Protein AF-A0A453LTA0-F1 (afdb_monomer)

Secondary structure (DSSP, 8-state):
---------------PPP-TTHHHHHHHHHHHHHHHHHHHHHHHH---EETTEEHHHHHHHHHHHHTTTTTSS--THHHHHHHHHHHHHHT--SHHHHHHHHHHHHHHHHHHHHHHHHHHHTT-----------------------------

Sequence (152 aa):
ENGHQLGEPKMEEVVVPPIKNLSKQQSLTDRQQENHDILIKSLAEDRRYDNRRPAAACIVYKSLLHWHSFEAEKTNIFDRIIHTIRSSVENAESSGELAYWLSTTSTLLYLLQNTLKASSSSTKVPNRSRTATGNLFNRMVQVSSLPDFCSA

Mean predicted aligned error: 17.11 Å

Radius of gyration: 31.25 Å; Cα contacts (8 Å, |Δi|>4): 59; chains: 1; bounding box: 56×78×96 Å

InterPro domains:
  IPR002710 Dilute domain [PS51126] (79-152)

pLDDT: mean 73.23, std 23.27, range [29.8, 97.75]

Structure (mmCIF, N/CA/C/O backbone):
data_AF-A0A453LTA0-F1
#
_entry.id   AF-A0A453LTA0-F1
#
loop_
_atom_site.group_PDB
_atom_site.id
_atom_site.type_symbol
_atom_site.label_atom_id
_atom_site.label_alt_id
_atom_site.label_comp_id
_atom_site.label_asym_id
_atom_site.label_entity_id
_atom_site.label_seq_id
_atom_site.pdbx_PDB_ins_code
_atom_site.Cartn_x
_atom_site.Cartn_y
_atom_site.Cartn_z
_atom_site.occupancy
_atom_site.B_iso_or_equiv
_atom_site.auth_seq_id
_atom_site.auth_comp_id
_atom_site.auth_asym_id
_atom_site.auth_atom_id
_atom_site.pdbx_PDB_model_num
ATOM 1 N N . GLU A 1 1 ? 11.655 -39.911 74.119 1.00 35.59 1 GLU A N 1
ATOM 2 C CA . GLU A 1 1 ? 12.519 -39.578 72.974 1.00 35.59 1 GLU A CA 1
ATOM 3 C C . GLU A 1 1 ? 11.697 -39.784 71.702 1.00 35.59 1 GLU A C 1
ATOM 5 O O . GLU A 1 1 ? 11.235 -40.894 71.504 1.00 35.59 1 GLU A O 1
ATOM 10 N N . ASN A 1 2 ? 11.384 -38.681 71.002 1.00 34.62 2 ASN A N 1
ATOM 11 C CA . ASN A 1 2 ? 11.117 -38.502 69.554 1.00 34.62 2 ASN A CA 1
ATOM 12 C C . ASN A 1 2 ? 10.313 -39.588 68.783 1.00 34.62 2 ASN A C 1
ATOM 14 O O . ASN A 1 2 ? 10.726 -40.733 68.745 1.00 34.62 2 ASN A O 1
ATOM 18 N N . GLY A 1 3 ? 9.232 -39.332 68.033 1.00 35.22 3 GLY A N 1
ATOM 19 C CA . GLY A 1 3 ? 8.541 -38.111 67.601 1.00 35.22 3 GLY A CA 1
ATOM 20 C C . GLY A 1 3 ? 7.456 -38.444 66.539 1.00 35.22 3 GLY A C 1
ATOM 21 O O . GLY A 1 3 ? 7.566 -39.462 65.868 1.00 35.22 3 GLY A O 1
ATOM 22 N N . HIS A 1 4 ? 6.405 -37.603 66.483 1.00 37.12 4 HIS A N 1
ATOM 23 C CA . HIS A 1 4 ? 5.513 -37.166 65.371 1.00 37.12 4 HIS A CA 1
ATOM 24 C C . HIS A 1 4 ? 5.489 -37.935 64.010 1.00 37.12 4 HIS A C 1
ATOM 26 O O . HIS A 1 4 ? 6.530 -38.336 63.520 1.00 37.12 4 HIS A O 1
ATOM 32 N N . GLN A 1 5 ? 4.390 -38.073 63.243 1.00 37.56 5 GLN A N 1
ATOM 33 C CA . GLN A 1 5 ? 3.143 -37.296 63.158 1.00 37.56 5 GLN A CA 1
ATOM 34 C C . GLN A 1 5 ? 2.025 -38.023 62.366 1.00 37.56 5 GLN A C 1
ATOM 36 O O . GLN A 1 5 ? 2.285 -38.829 61.479 1.00 37.56 5 GLN A O 1
ATOM 41 N N . LEU A 1 6 ? 0.797 -37.619 62.706 1.00 35.56 6 LEU A N 1
ATOM 42 C CA . LEU A 1 6 ? -0.524 -37.703 62.061 1.00 35.56 6 LEU A CA 1
ATOM 43 C C . LEU A 1 6 ? -0.597 -37.604 60.517 1.00 35.56 6 LEU A C 1
ATOM 45 O O . LEU A 1 6 ? 0.134 -36.820 59.915 1.00 35.56 6 LEU A O 1
ATOM 49 N N . GLY A 1 7 ? -1.629 -38.238 59.931 1.00 30.94 7 GLY A N 1
ATOM 50 C CA . GLY A 1 7 ? -2.181 -37.858 58.620 1.00 30.94 7 GLY A CA 1
ATOM 51 C C . GLY A 1 7 ? -3.261 -38.788 58.031 1.00 30.94 7 GLY A C 1
ATOM 52 O O . GLY A 1 7 ? -2.978 -39.520 57.089 1.00 30.94 7 GLY A O 1
ATOM 53 N N . GLU A 1 8 ? -4.497 -38.736 58.543 1.00 29.80 8 GLU A N 1
ATOM 54 C CA . GLU A 1 8 ? -5.729 -38.983 57.752 1.00 29.80 8 GLU A CA 1
ATOM 55 C C . GLU A 1 8 ? -6.129 -37.672 57.012 1.00 29.80 8 GLU A C 1
ATOM 57 O O . GLU A 1 8 ? -5.500 -36.643 57.263 1.00 29.80 8 GLU A O 1
ATOM 62 N N . PRO A 1 9 ? -7.263 -37.570 56.286 1.00 43.22 9 PRO A N 1
ATOM 63 C CA . PRO A 1 9 ? -7.758 -38.278 55.102 1.00 43.22 9 PRO A CA 1
ATOM 64 C C . PRO A 1 9 ? -7.909 -37.321 53.881 1.00 43.22 9 PRO A C 1
ATOM 66 O O . PRO A 1 9 ? -7.764 -36.105 53.976 1.00 43.22 9 PRO A O 1
ATOM 69 N N . LYS A 1 10 ? -8.222 -37.865 52.698 1.00 35.34 10 LYS A N 1
ATOM 70 C CA . LYS A 1 10 ? -8.352 -37.131 51.422 1.00 35.34 10 LYS A CA 1
ATOM 71 C C . LYS A 1 10 ? -9.773 -36.554 51.240 1.00 35.34 10 LYS A C 1
ATOM 73 O O . LYS A 1 10 ? -10.655 -37.241 50.737 1.00 35.34 10 LYS A O 1
ATOM 78 N N . MET A 1 11 ? -9.959 -35.300 51.646 1.00 35.34 11 MET A N 1
ATOM 79 C CA . MET A 1 11 ? -10.999 -34.339 51.218 1.00 35.34 11 MET A CA 1
ATOM 80 C C . MET A 1 11 ? -10.318 -33.388 50.20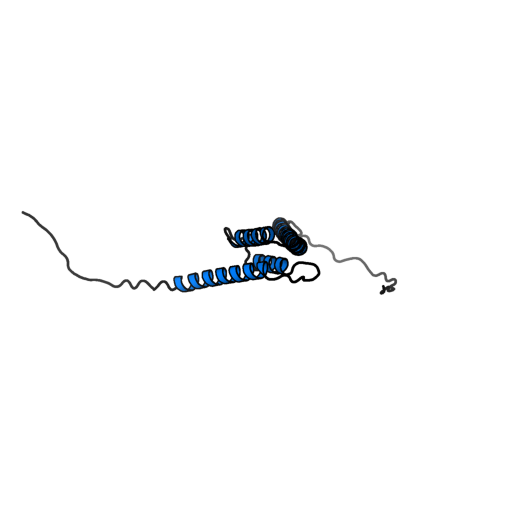2 1.00 35.34 11 MET A C 1
ATOM 82 O O . MET A 1 11 ? -9.112 -33.194 50.297 1.00 35.34 11 MET A O 1
ATOM 86 N N . GLU A 1 12 ? -10.893 -32.737 49.199 1.00 38.66 12 GLU A N 1
ATOM 87 C CA . GLU A 1 12 ? -12.239 -32.563 48.674 1.00 38.66 12 GLU A CA 1
ATOM 88 C C . GLU A 1 12 ? -12.082 -31.789 47.344 1.00 38.66 12 GLU A C 1
ATOM 90 O O . GLU A 1 12 ? -11.014 -31.273 47.005 1.00 38.66 12 GLU A O 1
ATOM 95 N N . GLU A 1 13 ? -13.149 -31.798 46.566 1.00 45.38 13 GLU A N 1
ATOM 96 C CA . GLU A 1 13 ? -13.389 -31.140 45.290 1.00 45.38 13 GLU A CA 1
ATOM 97 C C . GLU A 1 13 ? -12.947 -29.662 45.208 1.00 45.38 13 GLU A C 1
ATOM 99 O O . GLU A 1 13 ? -13.407 -28.814 45.963 1.00 45.38 13 GLU A O 1
ATOM 104 N N . VAL A 1 14 ? -12.144 -29.324 44.190 1.00 41.28 14 VAL A N 1
ATOM 105 C CA . VAL A 1 14 ? -12.189 -27.998 43.548 1.00 41.28 14 VAL A CA 1
ATOM 106 C C . VAL A 1 14 ? -12.180 -28.212 42.037 1.00 41.28 14 VAL A C 1
ATOM 108 O O . VAL A 1 14 ? -11.132 -28.315 41.396 1.00 41.28 14 VAL A O 1
ATOM 111 N N . VAL A 1 15 ? -13.374 -28.304 4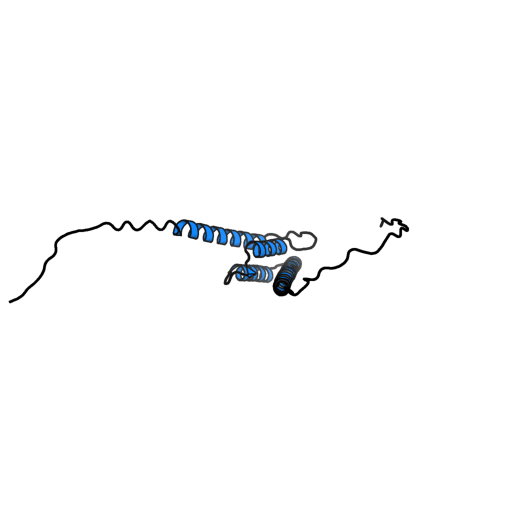1.452 1.00 47.12 15 VAL A N 1
ATOM 112 C CA . VAL A 1 15 ? -13.575 -28.198 40.003 1.00 47.12 15 VAL A CA 1
ATOM 113 C C . VAL A 1 15 ? -13.286 -26.751 39.599 1.00 47.12 15 VAL A C 1
ATOM 115 O O . VAL A 1 15 ? -14.144 -25.875 39.688 1.00 47.12 15 VAL A O 1
ATOM 118 N N . VAL A 1 16 ? -12.058 -26.476 39.159 1.00 56.94 16 VAL A N 1
ATOM 119 C CA . VAL A 1 16 ? -11.734 -25.216 38.477 1.00 56.94 16 VAL A CA 1
ATOM 120 C C . VAL A 1 16 ? -12.286 -25.300 37.042 1.00 56.94 16 VAL A C 1
ATOM 122 O O . VAL A 1 16 ? -11.978 -26.270 36.343 1.00 56.94 16 VAL A O 1
ATOM 125 N N . PRO A 1 17 ? -13.099 -24.339 36.557 1.00 52.12 17 PRO A N 1
ATOM 126 C CA . PRO A 1 17 ? -13.662 -24.407 35.210 1.00 52.12 17 PRO A CA 1
ATOM 127 C C . PRO A 1 17 ? -12.568 -24.339 34.127 1.00 52.12 17 PRO A C 1
ATOM 129 O O . PRO A 1 17 ? -11.600 -23.593 34.291 1.00 52.12 17 PRO A O 1
ATOM 132 N N . PRO A 1 18 ? -12.720 -25.029 32.977 1.00 50.56 18 PRO A N 1
ATOM 133 C CA . PRO A 1 18 ? -11.728 -24.987 31.909 1.00 50.56 18 PRO A CA 1
ATOM 134 C C . PRO A 1 18 ? -11.669 -23.598 31.266 1.00 50.56 18 PRO A C 1
ATOM 136 O O . PRO A 1 18 ? -12.691 -23.041 30.855 1.00 50.56 18 PRO A O 1
ATOM 139 N N . ILE A 1 19 ? -10.457 -23.069 31.113 1.00 53.25 19 ILE A N 1
ATOM 140 C CA . ILE A 1 19 ? -10.151 -21.846 30.368 1.00 53.25 19 ILE A CA 1
ATOM 141 C C . ILE A 1 19 ? -10.503 -22.069 28.885 1.00 53.25 19 ILE A C 1
ATOM 143 O O . ILE A 1 19 ? -9.699 -22.561 28.101 1.00 53.25 19 ILE A O 1
ATOM 147 N N . LYS A 1 20 ? -11.721 -21.698 28.474 1.00 51.59 20 LYS A N 1
ATOM 148 C CA . LYS A 1 20 ? -12.208 -21.788 27.078 1.00 51.59 20 LYS A CA 1
ATOM 149 C C . LYS A 1 20 ? -11.772 -20.606 26.188 1.00 51.59 20 LYS A C 1
ATOM 151 O O . LYS A 1 20 ? -12.305 -20.441 25.094 1.00 51.59 20 LYS A O 1
ATOM 156 N N . ASN A 1 21 ? -10.829 -19.775 26.644 1.00 51.72 21 ASN A N 1
ATOM 157 C CA . ASN A 1 21 ? -10.476 -18.510 25.984 1.00 51.72 21 ASN A CA 1
ATOM 158 C C . ASN A 1 21 ? -9.173 -18.533 25.163 1.00 51.72 21 ASN A C 1
ATOM 160 O O . ASN A 1 21 ? -9.009 -17.662 24.314 1.00 51.72 21 ASN A O 1
ATOM 164 N N . LEU A 1 22 ? -8.280 -19.522 25.326 1.00 53.31 22 LEU A N 1
ATOM 165 C CA . LEU A 1 22 ? -7.010 -19.540 24.575 1.00 53.31 22 LEU A CA 1
ATOM 166 C C . LEU A 1 22 ? -7.189 -19.879 23.085 1.00 53.31 22 LEU A C 1
ATOM 168 O O . LEU A 1 22 ? -6.587 -19.227 22.236 1.00 53.31 22 LEU A O 1
ATOM 172 N N . SER A 1 23 ? -8.057 -20.840 22.748 1.00 53.66 23 SER A N 1
ATOM 173 C CA . SER A 1 23 ? -8.235 -21.278 21.352 1.00 53.66 23 SER A CA 1
ATOM 174 C C . SER A 1 23 ? -8.886 -20.211 20.468 1.00 53.66 23 SER A C 1
ATOM 176 O O . SER A 1 23 ? -8.523 -20.056 19.304 1.00 53.66 23 SER A O 1
ATOM 178 N N . LYS A 1 24 ? -9.817 -19.423 21.024 1.00 51.72 24 LYS A N 1
ATOM 179 C CA . LYS A 1 24 ? -10.435 -18.297 20.311 1.00 51.72 24 LYS A CA 1
ATOM 180 C C . LYS A 1 24 ? -9.447 -17.153 20.103 1.00 51.72 24 LYS A C 1
ATOM 182 O O . LYS A 1 24 ? -9.421 -16.596 19.011 1.00 51.72 24 LYS A O 1
ATOM 187 N N . GLN A 1 25 ? -8.616 -16.826 21.096 1.00 56.38 25 GLN A N 1
ATOM 188 C CA . GLN A 1 25 ? -7.635 -15.747 20.948 1.00 56.38 25 GLN A CA 1
ATOM 189 C C . GLN A 1 25 ? -6.524 -16.081 19.946 1.00 56.38 25 GLN A C 1
ATOM 191 O O . GLN A 1 25 ? -6.203 -15.215 19.139 1.00 56.38 25 GLN A O 1
ATOM 196 N N . GLN A 1 26 ? -6.020 -17.322 19.908 1.00 54.00 26 GLN A N 1
ATOM 197 C CA . GLN A 1 26 ? -5.059 -17.743 18.874 1.00 54.00 26 GLN A CA 1
ATOM 198 C C . GLN A 1 26 ? -5.639 -17.595 17.459 1.00 54.00 26 GLN A C 1
ATOM 200 O O . GLN A 1 26 ? -5.028 -16.948 16.615 1.00 54.00 26 GLN A O 1
ATOM 205 N N . SER A 1 27 ? -6.877 -18.056 17.236 1.00 62.38 27 SER A N 1
ATOM 206 C CA . SER A 1 27 ? -7.520 -17.953 15.916 1.00 62.38 27 SER A CA 1
ATOM 207 C C . SER A 1 27 ? -7.727 -16.511 15.428 1.00 62.38 27 SER A C 1
ATOM 209 O O . SER A 1 27 ? -7.710 -16.254 14.225 1.00 62.38 27 SER A O 1
ATOM 211 N N . LEU A 1 28 ? -7.923 -15.558 16.349 1.00 61.78 28 LEU A N 1
ATOM 212 C CA . LEU A 1 28 ? -8.092 -14.143 16.011 1.00 61.78 28 LEU A CA 1
ATOM 213 C C . LEU A 1 28 ? -6.763 -13.513 15.586 1.00 61.78 28 LEU A C 1
ATOM 215 O O . LEU A 1 28 ? -6.737 -12.759 14.614 1.00 61.78 28 LEU A O 1
ATOM 219 N N . THR A 1 29 ? -5.672 -13.845 16.279 1.00 67.56 29 THR A N 1
ATOM 220 C CA . THR A 1 29 ? -4.326 -13.374 15.930 1.00 67.56 29 THR A CA 1
ATOM 221 C C . THR A 1 29 ? -3.861 -13.949 14.591 1.00 67.56 29 THR A C 1
ATOM 223 O O . THR A 1 29 ? -3.331 -13.199 13.772 1.00 67.56 29 THR A O 1
ATOM 226 N N . ASP A 1 30 ? -4.148 -15.225 14.315 1.00 73.62 30 ASP A N 1
ATOM 227 C CA . ASP A 1 30 ? -3.799 -15.879 13.046 1.00 73.62 30 ASP A CA 1
ATOM 228 C C . ASP A 1 30 ? -4.534 -15.249 11.854 1.00 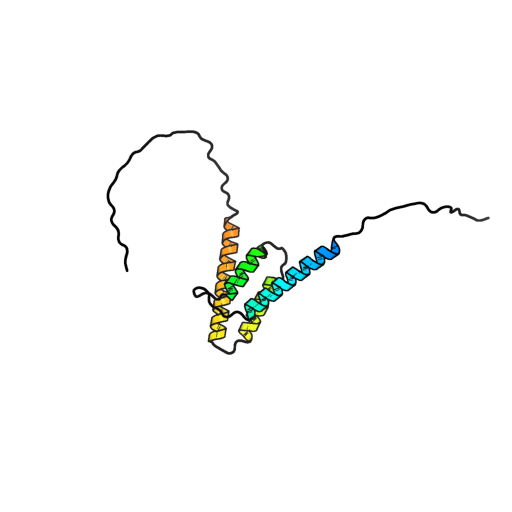73.62 30 ASP A C 1
ATOM 230 O O . ASP A 1 30 ? -3.918 -14.904 10.844 1.00 73.62 30 ASP A O 1
ATOM 234 N N . ARG A 1 31 ? -5.841 -14.988 11.996 1.00 81.50 31 ARG A N 1
ATOM 235 C CA . ARG A 1 31 ? -6.631 -14.280 10.970 1.00 81.50 31 ARG A CA 1
ATOM 236 C C . ARG A 1 31 ? -6.123 -12.864 10.716 1.00 81.50 31 ARG A C 1
ATOM 238 O O . ARG A 1 31 ? -6.189 -12.368 9.593 1.00 81.50 31 ARG A O 1
ATOM 245 N N . GLN A 1 32 ? -5.674 -12.178 11.765 1.00 82.12 32 GLN A N 1
ATOM 246 C CA . GLN A 1 32 ? -5.137 -10.826 11.637 1.00 82.12 32 GLN A CA 1
ATOM 247 C C . GLN A 1 32 ? -3.808 -10.835 10.877 1.00 82.12 32 GLN A C 1
ATOM 249 O O . GLN A 1 32 ? -3.586 -9.989 10.010 1.00 82.12 32 GLN A O 1
ATOM 254 N N . GLN A 1 33 ? -2.957 -11.820 11.160 1.00 86.38 33 GLN A N 1
ATOM 255 C CA . GLN A 1 33 ? -1.697 -12.008 10.458 1.00 86.38 33 GLN A CA 1
ATOM 256 C C . GLN A 1 33 ? -1.921 -12.348 8.976 1.00 86.38 33 GLN A C 1
ATOM 258 O O . GLN A 1 33 ? -1.310 -11.711 8.119 1.00 86.38 33 GLN A O 1
ATOM 263 N N . GLU A 1 34 ? -2.858 -13.246 8.664 1.00 91.06 34 GLU A N 1
ATOM 264 C CA . GLU A 1 34 ? -3.244 -13.575 7.284 1.00 91.06 34 GLU A CA 1
ATOM 265 C C . GLU A 1 34 ? -3.735 -12.334 6.522 1.00 91.06 34 GLU A C 1
ATOM 267 O O . GLU A 1 34 ? -3.292 -12.053 5.409 1.00 91.06 34 GLU A O 1
ATOM 272 N N . ASN A 1 35 ? -4.595 -11.527 7.146 1.00 92.81 35 ASN A N 1
ATOM 273 C CA . ASN A 1 35 ? -5.066 -10.274 6.562 1.00 92.81 35 ASN A CA 1
ATOM 274 C C . ASN A 1 35 ? -3.914 -9.302 6.258 1.00 92.81 35 ASN A C 1
ATOM 276 O O . ASN A 1 35 ? -3.908 -8.651 5.209 1.00 92.81 35 ASN A O 1
ATOM 280 N N . HIS A 1 36 ? -2.932 -9.198 7.159 1.00 94.19 36 HIS A N 1
ATOM 281 C CA . HIS A 1 36 ? -1.735 -8.397 6.920 1.00 94.19 36 HIS A CA 1
ATOM 282 C C . HIS A 1 36 ? -0.916 -8.957 5.749 1.00 94.19 36 HIS A C 1
ATOM 284 O O . HIS A 1 36 ? -0.445 -8.185 4.917 1.00 94.19 36 HIS A O 1
ATOM 290 N N . ASP A 1 37 ? -0.771 -10.277 5.644 1.00 95.19 37 ASP A N 1
ATOM 291 C CA . ASP A 1 37 ? -0.036 -10.924 4.553 1.00 95.19 37 ASP A CA 1
ATOM 292 C C . ASP A 1 37 ? -0.709 -10.682 3.196 1.00 95.19 37 ASP A C 1
ATOM 294 O O . ASP A 1 37 ? -0.040 -10.304 2.230 1.00 95.19 37 ASP A O 1
ATOM 298 N N . ILE A 1 38 ? -2.039 -10.793 3.140 1.00 95.69 38 ILE A N 1
ATOM 299 C CA . ILE A 1 38 ? -2.839 -10.461 1.954 1.00 95.69 38 ILE A CA 1
ATOM 300 C C . ILE A 1 38 ? -2.650 -8.988 1.579 1.00 95.69 38 ILE A C 1
ATOM 302 O O . ILE A 1 38 ? -2.469 -8.675 0.399 1.00 95.69 38 ILE A O 1
ATOM 306 N N . LEU A 1 39 ? -2.644 -8.077 2.560 1.00 96.44 39 LEU A N 1
ATOM 307 C CA . LEU A 1 39 ? -2.422 -6.656 2.299 1.00 96.44 39 LEU A CA 1
ATOM 308 C C . LEU A 1 39 ? -1.046 -6.407 1.681 1.00 96.44 39 LEU A C 1
ATOM 310 O O . LEU A 1 39 ? -0.946 -5.714 0.668 1.00 96.44 39 LEU A O 1
ATOM 314 N N . ILE A 1 40 ? 0.002 -6.994 2.259 1.00 97.06 40 ILE A N 1
ATOM 315 C CA . ILE A 1 40 ? 1.371 -6.851 1.760 1.00 97.06 40 ILE A CA 1
ATOM 316 C C . ILE A 1 40 ? 1.502 -7.422 0.348 1.00 97.06 40 ILE A C 1
ATOM 318 O O . ILE A 1 40 ? 2.084 -6.768 -0.519 1.00 97.06 40 ILE A O 1
ATOM 322 N N . LYS A 1 41 ? 0.896 -8.581 0.082 1.00 95.81 41 LYS A N 1
ATOM 323 C CA . LYS A 1 41 ? 0.855 -9.160 -1.262 1.00 95.81 41 LYS A CA 1
ATOM 324 C C . LYS A 1 41 ? 0.145 -8.237 -2.254 1.00 95.81 41 LYS A C 1
ATOM 326 O O . LYS A 1 41 ? 0.676 -7.966 -3.325 1.00 95.81 41 LYS A O 1
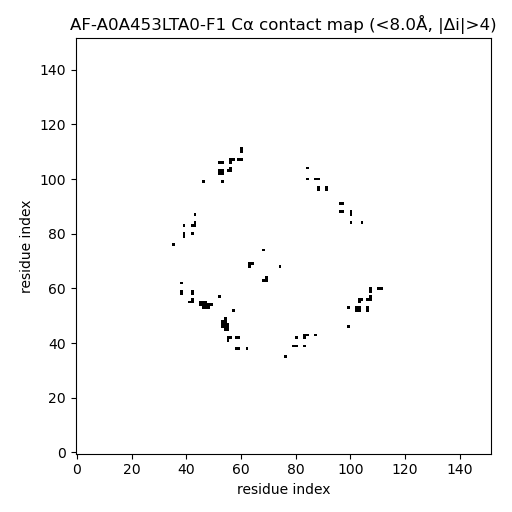ATOM 331 N N . SER A 1 42 ? -1.010 -7.687 -1.876 1.00 95.00 42 SER A N 1
ATOM 332 C CA . SER A 1 42 ? -1.750 -6.750 -2.730 1.00 95.00 42 SER A CA 1
ATOM 333 C C . SER A 1 42 ? -0.955 -5.474 -3.026 1.00 95.00 42 SER A C 1
ATOM 335 O O . SER A 1 42 ? -0.984 -4.987 -4.149 1.00 95.00 42 SER A O 1
ATOM 337 N N . LEU A 1 43 ? -0.182 -4.968 -2.061 1.00 96.31 43 LEU A N 1
ATOM 338 C CA . LEU A 1 43 ? 0.706 -3.826 -2.264 1.00 96.31 43 LEU A CA 1
ATOM 339 C C . LEU A 1 43 ? 1.843 -4.160 -3.240 1.00 96.31 43 LEU A C 1
ATOM 341 O O . LEU A 1 43 ? 2.176 -3.349 -4.103 1.00 96.31 43 LEU A O 1
ATOM 345 N N . ALA A 1 44 ? 2.434 -5.347 -3.101 1.00 93.44 44 ALA A N 1
ATOM 346 C CA . ALA A 1 44 ? 3.549 -5.790 -3.926 1.00 93.44 44 ALA A CA 1
ATOM 347 C C . ALA A 1 44 ? 3.132 -6.123 -5.366 1.00 93.44 44 ALA A C 1
ATOM 349 O O . ALA A 1 44 ? 3.908 -5.855 -6.282 1.00 93.44 44 ALA A O 1
ATOM 350 N N . GLU A 1 45 ? 1.925 -6.648 -5.583 1.00 91.31 45 GLU A N 1
ATOM 351 C CA . GLU A 1 45 ? 1.496 -7.210 -6.873 1.00 91.31 45 GLU A CA 1
ATOM 352 C C . GLU A 1 45 ? 0.460 -6.354 -7.619 1.00 91.31 45 GLU A C 1
ATOM 354 O O . GLU A 1 45 ? 0.467 -6.333 -8.851 1.00 91.31 45 GLU A O 1
ATOM 359 N N . ASP A 1 46 ? -0.417 -5.613 -6.928 1.00 89.56 46 ASP A N 1
ATOM 360 C CA . ASP A 1 46 ? -1.411 -4.774 -7.608 1.00 89.56 46 ASP A CA 1
ATOM 361 C C . ASP A 1 46 ? -0.721 -3.537 -8.205 1.00 89.56 46 ASP A C 1
ATOM 363 O O . ASP A 1 46 ? -0.090 -2.745 -7.500 1.00 89.56 46 ASP A O 1
ATOM 367 N N . ARG A 1 47 ? -0.808 -3.392 -9.531 1.00 88.88 47 ARG A N 1
ATOM 368 C CA . ARG A 1 47 ? -0.283 -2.260 -10.322 1.00 88.88 47 ARG A CA 1
ATOM 369 C C . ARG A 1 47 ? -1.389 -1.439 -10.976 1.00 88.88 47 ARG A C 1
ATOM 371 O O . ARG A 1 47 ? -1.124 -0.587 -11.826 1.00 88.88 47 ARG A O 1
ATOM 378 N N . ARG A 1 48 ? -2.648 -1.708 -10.631 1.00 90.69 48 ARG A N 1
ATOM 379 C CA . ARG A 1 48 ? -3.797 -1.044 -11.242 1.00 90.69 48 ARG A CA 1
ATOM 380 C C . ARG A 1 48 ? -3.874 0.405 -10.780 1.00 90.69 48 ARG A C 1
ATOM 382 O O . ARG A 1 48 ? -3.481 0.754 -9.668 1.00 90.69 48 ARG A O 1
ATOM 389 N N . TYR A 1 49 ? -4.446 1.242 -11.636 1.00 89.00 49 TYR A N 1
ATOM 390 C CA . TYR A 1 49 ? -4.806 2.610 -11.296 1.00 89.00 49 TYR A CA 1
ATOM 391 C C . TYR A 1 49 ? -6.323 2.724 -11.159 1.00 89.00 49 TYR A C 1
ATOM 393 O O . TYR A 1 49 ? -7.066 2.233 -12.006 1.00 89.00 49 TYR A O 1
ATOM 401 N N . ASP A 1 50 ? -6.762 3.405 -10.108 1.00 84.50 50 ASP A N 1
ATOM 402 C CA . ASP A 1 50 ? -8.141 3.822 -9.873 1.00 84.50 50 ASP A CA 1
ATOM 403 C C . ASP A 1 50 ? -8.183 5.355 -9.933 1.00 84.50 50 ASP A C 1
ATOM 405 O O . ASP A 1 50 ? -7.523 6.038 -9.148 1.00 84.50 50 ASP 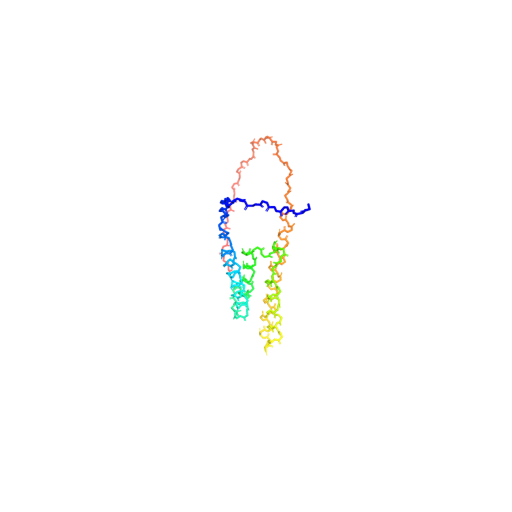A O 1
ATOM 409 N N . ASN A 1 51 ? -8.878 5.914 -10.924 1.00 81.62 51 ASN A N 1
ATOM 410 C CA . ASN A 1 51 ? -9.025 7.361 -11.125 1.00 81.62 51 ASN A CA 1
ATOM 411 C C . ASN A 1 51 ? -7.706 8.163 -11.015 1.00 81.62 51 ASN A C 1
ATOM 413 O O . ASN A 1 51 ? -7.626 9.150 -10.284 1.00 81.62 51 ASN A O 1
ATOM 417 N N . ARG A 1 52 ? -6.665 7.747 -11.760 1.00 85.25 52 ARG A N 1
ATOM 418 C CA . ARG A 1 52 ? -5.291 8.319 -11.766 1.00 85.25 52 ARG A CA 1
ATOM 419 C C . ARG A 1 52 ? -4.454 8.052 -10.510 1.00 85.25 52 ARG A C 1
ATOM 421 O O . ARG A 1 52 ? -3.308 8.493 -10.461 1.00 85.25 52 ARG A O 1
ATOM 428 N N . ARG A 1 53 ? -4.970 7.330 -9.517 1.00 88.06 53 ARG A N 1
ATOM 429 C CA . ARG A 1 53 ? -4.233 6.981 -8.296 1.00 88.06 53 ARG A CA 1
ATOM 430 C C . ARG A 1 53 ? -3.873 5.497 -8.293 1.00 88.06 53 ARG A C 1
ATOM 432 O O . ARG A 1 53 ? -4.675 4.696 -8.764 1.00 88.06 53 ARG A O 1
ATOM 439 N N . PRO A 1 54 ? -2.709 5.100 -7.762 1.00 92.19 54 PRO A N 1
ATOM 440 C CA . PRO A 1 54 ? -2.383 3.687 -7.591 1.00 92.19 54 PRO A CA 1
ATOM 441 C C . PRO A 1 54 ? -3.413 2.994 -6.688 1.00 92.19 54 PRO A C 1
ATOM 443 O O . PRO A 1 54 ? -3.618 3.411 -5.545 1.00 92.19 54 PRO A O 1
ATOM 446 N N . ALA A 1 55 ? -4.063 1.940 -7.186 1.00 93.69 55 ALA A N 1
ATOM 447 C CA . ALA A 1 55 ? -5.095 1.206 -6.452 1.00 93.69 55 ALA A CA 1
ATOM 448 C C . ALA A 1 55 ? -4.534 0.602 -5.155 1.00 93.69 55 ALA A C 1
ATOM 450 O O . ALA A 1 55 ? -5.182 0.682 -4.111 1.00 93.69 55 ALA A O 1
ATOM 451 N N . ALA A 1 56 ? -3.290 0.111 -5.196 1.00 95.12 56 ALA A N 1
ATOM 452 C CA . ALA A 1 56 ? -2.565 -0.400 -4.036 1.00 95.12 56 ALA A CA 1
ATOM 453 C C . ALA A 1 56 ? -2.512 0.610 -2.872 1.00 95.12 56 ALA A C 1
ATOM 455 O O . ALA A 1 56 ? -2.755 0.242 -1.723 1.00 95.12 56 ALA A O 1
ATOM 456 N N . ALA A 1 57 ? -2.282 1.900 -3.157 1.00 95.56 57 ALA A N 1
ATOM 457 C CA . ALA A 1 57 ? -2.268 2.947 -2.131 1.00 95.56 57 ALA A CA 1
ATOM 458 C C . ALA A 1 57 ? -3.643 3.107 -1.463 1.00 95.56 57 ALA A C 1
ATOM 460 O O . ALA A 1 57 ? -3.743 3.214 -0.240 1.00 95.56 57 ALA A O 1
ATOM 461 N N . CYS A 1 58 ? -4.715 3.086 -2.257 1.00 94.06 58 CYS A N 1
ATOM 462 C CA . CYS A 1 58 ? -6.084 3.167 -1.754 1.00 94.06 58 CYS A CA 1
ATOM 463 C C . CYS A 1 58 ? -6.460 1.946 -0.904 1.00 94.06 58 CYS A C 1
ATOM 465 O O . CYS A 1 58 ? -7.119 2.107 0.123 1.00 94.06 58 CYS A O 1
ATOM 467 N N . ILE A 1 59 ? -6.053 0.744 -1.318 1.00 95.12 59 ILE A N 1
ATOM 468 C CA . ILE A 1 59 ? -6.310 -0.504 -0.589 1.00 95.12 59 ILE A CA 1
ATOM 469 C C . ILE A 1 59 ? -5.599 -0.472 0.764 1.00 95.12 59 ILE A C 1
ATOM 471 O O . ILE A 1 59 ? -6.255 -0.622 1.791 1.00 95.12 59 ILE A O 1
ATOM 475 N N . VAL A 1 60 ? -4.293 -0.187 0.776 1.00 96.44 60 VAL A N 1
ATOM 476 C CA . VAL A 1 60 ? -3.508 -0.049 2.013 1.00 96.44 60 VAL A CA 1
ATOM 477 C C . VAL A 1 60 ? -4.138 0.970 2.950 1.00 96.44 60 VAL A C 1
ATOM 479 O O . VAL A 1 60 ? -4.386 0.661 4.113 1.00 96.44 60 VAL A O 1
ATOM 482 N N . TYR A 1 61 ? -4.479 2.152 2.443 1.00 96.00 61 TYR A N 1
ATOM 483 C CA . TYR A 1 61 ? -5.120 3.181 3.250 1.00 96.00 61 TYR A CA 1
ATOM 484 C C . TYR A 1 61 ? -6.446 2.716 3.875 1.00 96.00 61 TYR A C 1
ATOM 486 O O . TYR A 1 61 ? -6.645 2.862 5.082 1.00 96.00 61 TYR A O 1
ATOM 494 N N . LYS A 1 62 ? -7.343 2.124 3.076 1.00 94.50 62 LYS A N 1
ATOM 495 C CA . LYS A 1 62 ? -8.645 1.630 3.555 1.00 94.50 62 LYS A CA 1
ATOM 496 C C . LYS A 1 62 ? -8.489 0.526 4.601 1.00 94.50 62 LYS A C 1
ATOM 498 O O . LYS A 1 62 ? -9.227 0.529 5.584 1.00 94.50 62 LYS A O 1
ATOM 503 N N . SER A 1 63 ? -7.527 -0.378 4.425 1.00 95.12 63 SER A N 1
ATOM 504 C CA . SER A 1 63 ? -7.244 -1.443 5.391 1.00 95.12 63 SER A CA 1
ATOM 505 C C . SER A 1 63 ? -6.748 -0.887 6.725 1.00 95.12 63 SER A C 1
ATOM 507 O O . SER A 1 63 ? -7.254 -1.279 7.775 1.00 95.12 63 SER A O 1
ATOM 509 N N . LEU A 1 64 ? -5.829 0.085 6.694 1.00 93.88 64 LEU A N 1
ATOM 510 C CA . LEU A 1 64 ? -5.318 0.739 7.906 1.00 93.88 64 LEU A CA 1
ATOM 511 C C . LEU A 1 64 ? -6.425 1.465 8.685 1.00 93.88 64 LEU A C 1
ATOM 513 O O . LEU A 1 64 ? -6.428 1.434 9.916 1.00 93.88 64 LEU A O 1
ATOM 517 N N . LEU A 1 65 ? -7.381 2.085 7.984 1.00 92.31 65 LEU A N 1
ATOM 518 C CA . LEU A 1 65 ? -8.567 2.668 8.617 1.00 92.31 65 LEU A CA 1
ATOM 519 C C . LEU A 1 65 ? -9.471 1.597 9.227 1.00 92.31 65 LEU A C 1
ATOM 521 O O . LEU A 1 65 ? -9.880 1.721 10.376 1.00 92.31 65 LEU A O 1
ATOM 525 N N . HIS A 1 66 ? -9.775 0.541 8.472 1.00 92.06 66 HIS A N 1
ATOM 526 C CA . HIS A 1 66 ? -10.679 -0.514 8.924 1.00 92.06 66 HIS A CA 1
ATOM 527 C C . HIS A 1 66 ? -10.160 -1.229 10.181 1.00 92.06 66 HIS A C 1
ATOM 529 O O . HIS A 1 66 ? -10.934 -1.535 11.089 1.00 92.06 66 HIS A O 1
ATOM 535 N N . TRP A 1 67 ? -8.847 -1.448 10.267 1.00 92.62 67 TRP A N 1
ATOM 536 C CA . TRP A 1 67 ? -8.202 -2.053 11.435 1.00 92.62 67 TRP A CA 1
ATOM 537 C C . TRP A 1 67 ? -7.837 -1.055 12.536 1.00 92.62 67 TRP A C 1
ATOM 539 O O . TRP A 1 67 ? -7.233 -1.468 13.523 1.00 92.62 67 TRP A O 1
ATOM 549 N N . HIS A 1 68 ? -8.191 0.228 12.390 1.00 89.69 68 HIS A N 1
ATOM 550 C CA . HIS A 1 68 ? -7.878 1.290 13.356 1.00 89.69 68 HIS A CA 1
ATOM 551 C C . HIS A 1 68 ? -6.379 1.334 13.703 1.00 89.69 68 HIS A C 1
ATOM 553 O O . HIS A 1 68 ? -5.979 1.597 14.837 1.00 89.69 68 HIS A O 1
ATOM 559 N N . SER A 1 69 ? -5.517 1.063 12.715 1.00 89.62 69 SER A N 1
ATOM 560 C CA . SER A 1 69 ? -4.080 0.861 12.943 1.00 89.62 69 SER A CA 1
ATOM 561 C C . SER A 1 69 ? -3.366 2.108 13.475 1.00 89.62 69 SER A C 1
ATOM 563 O O . SER A 1 69 ? -2.281 1.985 14.027 1.00 89.62 69 SER A O 1
ATOM 565 N N . PHE A 1 70 ? -3.970 3.293 13.341 1.00 86.69 70 PHE A N 1
ATOM 566 C CA . PHE A 1 70 ? -3.448 4.560 13.869 1.00 86.69 70 PHE A CA 1
ATOM 567 C C . PHE A 1 70 ? -3.615 4.722 15.384 1.00 86.69 70 PHE A C 1
ATOM 569 O O . PHE A 1 70 ? -2.879 5.496 15.988 1.00 86.69 70 PHE A O 1
ATOM 576 N N . GLU A 1 71 ? -4.584 4.031 15.982 1.00 85.38 71 GLU A N 1
ATOM 577 C CA . GLU A 1 71 ? -4.897 4.112 17.417 1.00 85.38 71 GLU A CA 1
ATOM 578 C C . GLU A 1 71 ? -4.271 2.954 18.203 1.00 85.38 71 GLU A C 1
ATOM 580 O O . GLU A 1 71 ? -4.134 3.011 19.423 1.00 85.38 71 GLU A O 1
ATOM 585 N N . ALA A 1 72 ? -3.875 1.891 17.504 1.00 80.50 72 ALA A N 1
ATOM 586 C CA . ALA A 1 72 ? -3.263 0.721 18.103 1.00 80.50 72 ALA A CA 1
ATOM 587 C C . ALA A 1 72 ? -1.821 1.015 18.558 1.00 80.50 72 ALA A C 1
ATOM 589 O O . ALA A 1 72 ? -0.971 1.422 17.770 1.00 80.50 72 ALA A O 1
ATOM 590 N N . GLU A 1 73 ? -1.540 0.745 19.835 1.00 62.69 73 GLU A N 1
ATOM 591 C CA . GLU A 1 73 ? -0.286 1.102 20.517 1.00 62.69 73 GLU A CA 1
ATOM 592 C C . GLU A 1 73 ? 0.969 0.493 19.858 1.00 62.69 73 GLU A C 1
ATOM 594 O O . GLU A 1 73 ? 2.037 1.106 19.874 1.00 62.69 73 GLU A O 1
ATOM 599 N N . LYS A 1 74 ? 0.844 -0.689 19.230 1.00 69.00 74 LYS A N 1
ATOM 600 C CA . LYS A 1 74 ? 1.874 -1.304 18.374 1.00 69.00 74 LYS A CA 1
ATOM 601 C C . LYS A 1 74 ? 1.238 -2.104 17.240 1.00 69.00 74 LYS A C 1
ATOM 603 O O . LYS A 1 74 ? 0.583 -3.113 17.486 1.00 69.00 74 LYS A O 1
ATOM 608 N N . THR A 1 75 ? 1.497 -1.711 15.993 1.00 83.00 75 THR A N 1
ATOM 609 C CA . THR A 1 75 ? 1.182 -2.529 14.812 1.00 83.00 75 THR A CA 1
ATOM 610 C C . THR A 1 75 ? 2.421 -2.659 13.931 1.00 83.00 75 THR A C 1
ATOM 612 O O . THR A 1 75 ? 3.014 -1.666 13.524 1.00 83.00 75 THR A O 1
ATOM 615 N N . ASN A 1 76 ? 2.823 -3.893 13.615 1.00 91.56 76 ASN A N 1
ATOM 616 C CA . ASN A 1 76 ? 3.960 -4.146 12.718 1.00 91.56 76 ASN A CA 1
ATOM 617 C C . ASN A 1 76 ? 3.620 -3.879 11.242 1.00 91.56 76 ASN A C 1
ATOM 619 O O . ASN A 1 76 ? 4.492 -3.952 10.379 1.00 91.56 76 ASN A O 1
ATOM 623 N N . ILE A 1 77 ? 2.351 -3.608 10.924 1.00 93.88 77 ILE A N 1
ATOM 624 C CA . ILE A 1 77 ? 1.890 -3.451 9.546 1.00 93.88 77 ILE A CA 1
ATOM 625 C C . ILE A 1 77 ? 2.546 -2.253 8.854 1.00 93.88 77 ILE A C 1
ATOM 627 O O . ILE A 1 77 ? 2.882 -2.351 7.677 1.00 93.88 77 ILE A O 1
ATOM 631 N N . PHE A 1 78 ? 2.809 -1.162 9.582 1.00 94.19 78 PHE A N 1
ATOM 632 C CA . PHE A 1 78 ? 3.515 -0.003 9.033 1.00 94.19 78 PHE A CA 1
ATOM 633 C C . PHE A 1 78 ? 4.949 -0.351 8.633 1.00 94.19 78 PHE A C 1
ATOM 635 O O . PHE A 1 78 ? 5.350 -0.051 7.510 1.00 94.19 78 PHE A O 1
ATOM 642 N N . ASP A 1 79 ? 5.692 -1.043 9.501 1.00 94.94 79 ASP A N 1
ATOM 643 C CA . ASP A 1 79 ? 7.060 -1.482 9.202 1.00 94.94 79 ASP A CA 1
ATOM 644 C C . ASP A 1 79 ? 7.094 -2.415 7.992 1.00 94.94 79 ASP A C 1
ATOM 646 O O . ASP A 1 79 ? 7.943 -2.272 7.111 1.00 94.94 79 ASP A O 1
ATOM 650 N N . ARG A 1 80 ? 6.126 -3.336 7.906 1.00 96.31 80 ARG A N 1
ATOM 651 C CA . ARG A 1 80 ? 5.990 -4.246 6.765 1.00 96.31 80 ARG A CA 1
ATOM 652 C C . ARG A 1 80 ? 5.706 -3.493 5.465 1.00 96.31 80 ARG A C 1
ATOM 654 O O . ARG A 1 80 ? 6.371 -3.764 4.472 1.00 96.31 80 ARG A O 1
ATOM 661 N N . ILE A 1 81 ? 4.788 -2.522 5.471 1.00 96.75 81 ILE A N 1
ATOM 662 C CA . ILE A 1 81 ? 4.495 -1.671 4.303 1.00 96.75 81 ILE A CA 1
ATOM 663 C C . ILE A 1 81 ? 5.748 -0.901 3.869 1.00 96.75 81 ILE A C 1
ATOM 665 O O . ILE A 1 81 ? 6.091 -0.903 2.687 1.00 96.75 81 ILE A O 1
ATOM 669 N N . ILE A 1 82 ? 6.452 -0.270 4.817 1.00 96.06 82 ILE A N 1
ATOM 670 C CA . ILE A 1 82 ? 7.683 0.486 4.542 1.00 96.06 82 ILE A CA 1
ATOM 671 C C . ILE A 1 82 ? 8.744 -0.429 3.930 1.00 96.06 82 ILE A C 1
ATOM 673 O O . ILE A 1 82 ? 9.376 -0.055 2.943 1.00 96.06 82 ILE A O 1
ATOM 677 N N . HIS A 1 83 ? 8.932 -1.623 4.493 1.00 97.44 83 HIS A N 1
ATOM 678 C CA . HIS A 1 83 ? 9.897 -2.592 3.990 1.00 97.44 83 HIS A CA 1
ATOM 679 C C . HIS A 1 83 ? 9.555 -3.056 2.569 1.00 97.44 83 HIS A C 1
ATOM 681 O O . HIS A 1 83 ? 10.426 -3.035 1.702 1.00 97.44 83 HIS A O 1
ATOM 687 N N . THR A 1 84 ? 8.291 -3.394 2.300 1.00 97.75 84 THR A N 1
ATOM 688 C CA . THR A 1 84 ? 7.834 -3.799 0.963 1.00 97.75 84 THR A CA 1
ATOM 689 C C . THR A 1 84 ? 8.040 -2.696 -0.069 1.00 97.75 84 THR A C 1
ATOM 691 O O . THR A 1 84 ? 8.558 -2.974 -1.148 1.00 97.75 84 THR A O 1
ATOM 694 N N . ILE A 1 85 ? 7.690 -1.445 0.251 1.00 96.81 85 ILE A N 1
ATOM 695 C CA . ILE A 1 85 ? 7.912 -0.312 -0.660 1.00 96.81 85 ILE A CA 1
ATOM 696 C C . ILE A 1 85 ? 9.409 -0.103 -0.889 1.00 96.81 85 ILE A C 1
ATOM 698 O O . ILE A 1 85 ? 9.823 0.043 -2.034 1.00 96.81 85 ILE A O 1
ATOM 702 N N . ARG A 1 86 ? 10.224 -0.122 0.175 1.00 97.38 86 ARG A N 1
ATOM 703 C CA . ARG A 1 86 ? 11.678 0.055 0.070 1.00 97.38 86 ARG A CA 1
ATOM 704 C C . ARG A 1 86 ? 12.300 -0.992 -0.847 1.00 97.38 86 ARG A C 1
ATOM 706 O O . ARG A 1 86 ? 12.953 -0.609 -1.809 1.00 97.38 86 ARG A O 1
ATOM 713 N N . SER A 1 87 ? 12.043 -2.275 -0.588 1.00 97.31 87 SER A N 1
ATOM 714 C CA . SER A 1 87 ? 12.545 -3.356 -1.439 1.00 97.31 87 SER A CA 1
ATOM 715 C C . SER A 1 87 ? 12.056 -3.177 -2.872 1.00 97.31 87 SER A C 1
ATOM 717 O O . SER A 1 87 ? 12.846 -3.216 -3.801 1.00 97.31 87 SER A O 1
ATOM 719 N N . SER A 1 88 ? 10.780 -2.865 -3.082 1.00 95.88 88 SER A N 1
ATOM 720 C CA . SER A 1 88 ? 10.270 -2.722 -4.446 1.00 95.88 88 SER A CA 1
ATOM 721 C C . SER A 1 88 ? 10.850 -1.522 -5.207 1.00 95.88 88 SER A C 1
ATOM 723 O O . SER A 1 88 ? 10.923 -1.564 -6.431 1.00 95.88 88 SER A O 1
ATOM 725 N N . VAL A 1 89 ? 11.269 -0.463 -4.505 1.00 95.88 89 VAL A N 1
ATOM 726 C CA . VAL A 1 89 ? 12.006 0.668 -5.091 1.00 9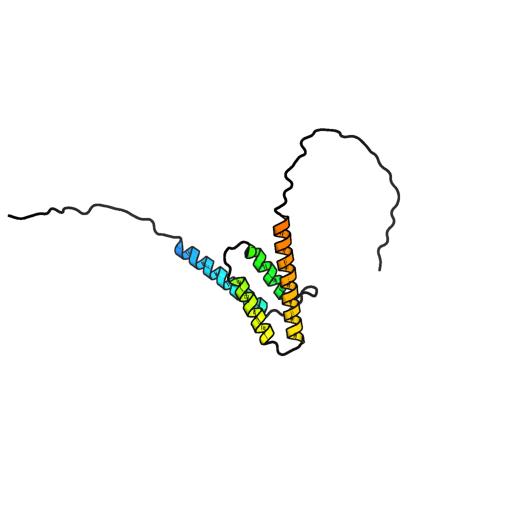5.88 89 VAL A CA 1
ATOM 727 C C . VAL A 1 89 ? 13.452 0.279 -5.406 1.00 95.88 89 VAL A C 1
ATOM 729 O O . VAL A 1 89 ? 13.944 0.622 -6.476 1.00 95.88 89 VAL A O 1
ATOM 732 N N . GLU A 1 90 ? 14.126 -0.439 -4.505 1.00 96.06 90 GLU A N 1
ATOM 733 C CA . GLU A 1 90 ? 15.502 -0.927 -4.697 1.00 96.06 90 GLU A CA 1
ATOM 734 C C . GLU A 1 90 ? 15.603 -1.949 -5.840 1.00 96.06 90 GLU A C 1
ATOM 736 O O . GLU A 1 90 ? 16.604 -1.990 -6.551 1.00 96.06 90 GLU A O 1
ATOM 741 N N . ASN A 1 91 ? 14.553 -2.747 -6.030 1.00 96.00 91 ASN A N 1
ATOM 742 C CA . ASN A 1 91 ? 14.447 -3.777 -7.057 1.00 96.00 91 ASN A CA 1
ATOM 743 C C . ASN A 1 91 ? 13.797 -3.286 -8.364 1.00 96.00 91 ASN A C 1
ATOM 745 O O . ASN A 1 91 ? 13.590 -4.100 -9.259 1.00 96.00 91 ASN A O 1
ATOM 749 N N . ALA A 1 92 ? 13.437 -2.005 -8.484 1.00 94.88 92 ALA A N 1
ATOM 750 C CA . ALA A 1 92 ? 12.790 -1.492 -9.688 1.00 94.88 92 ALA A CA 1
ATOM 751 C C . ALA A 1 92 ? 13.765 -1.478 -10.876 1.00 94.88 92 ALA A C 1
ATOM 753 O O . ALA A 1 92 ? 14.829 -0.859 -10.816 1.00 94.88 92 ALA A O 1
ATOM 754 N N . GLU A 1 93 ? 13.375 -2.108 -11.982 1.00 94.81 93 GLU A N 1
ATOM 755 C CA . GLU A 1 93 ? 14.234 -2.263 -13.165 1.00 94.81 93 GLU A CA 1
ATOM 756 C C . GLU A 1 93 ? 13.963 -1.190 -14.228 1.00 94.81 93 GLU A C 1
ATOM 758 O O . GLU A 1 93 ? 14.759 -0.989 -15.148 1.00 94.81 93 GLU A O 1
ATOM 763 N N . SER A 1 94 ? 12.843 -0.468 -14.110 1.00 95.94 94 SER A N 1
ATOM 764 C CA . SER A 1 94 ? 12.434 0.551 -15.078 1.00 95.94 94 SER A CA 1
ATOM 765 C C . SER A 1 94 ? 12.040 1.881 -14.437 1.00 95.94 94 SER A C 1
ATOM 767 O O . SER A 1 94 ? 11.553 1.960 -13.307 1.00 95.94 94 SER A O 1
ATOM 769 N N . SER A 1 95 ? 12.174 2.961 -15.213 1.00 95.44 95 SER A N 1
ATOM 770 C CA . SER A 1 95 ? 11.688 4.289 -14.817 1.00 95.44 95 SER A CA 1
ATOM 771 C C . SER A 1 95 ? 10.173 4.311 -14.582 1.00 95.44 95 SER A C 1
ATOM 773 O O . SER A 1 95 ? 9.700 5.063 -13.732 1.00 95.44 95 SER A O 1
ATOM 775 N N . GLY A 1 96 ? 9.415 3.466 -15.290 1.00 94.38 96 GLY A N 1
ATOM 776 C CA . GLY A 1 96 ? 7.975 3.299 -15.096 1.00 94.38 96 GLY A CA 1
ATOM 777 C C . GLY A 1 96 ? 7.632 2.694 -13.734 1.00 94.38 96 GLY A C 1
ATOM 778 O O . GLY A 1 96 ? 6.733 3.189 -13.054 1.00 94.38 96 GLY A O 1
ATOM 779 N N . GLU A 1 97 ? 8.379 1.680 -13.294 1.00 93.62 97 GLU A N 1
ATOM 780 C CA . GLU A 1 97 ? 8.217 1.080 -11.964 1.00 93.62 97 GLU A CA 1
ATOM 781 C C . GLU A 1 97 ? 8.592 2.053 -10.849 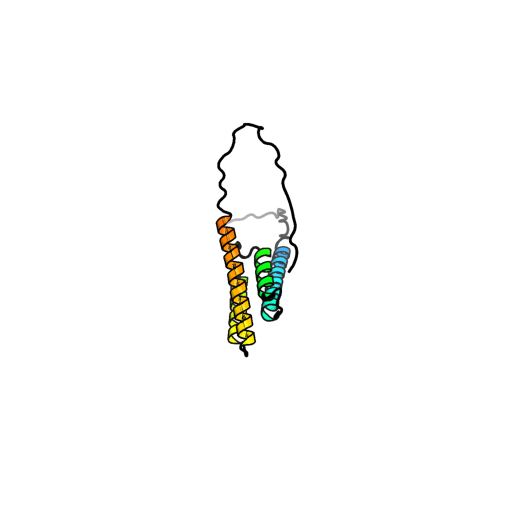1.00 93.62 97 GLU A C 1
ATOM 783 O O . GLU A 1 97 ? 7.841 2.201 -9.885 1.00 93.62 97 GLU A O 1
ATOM 788 N N . LEU A 1 98 ? 9.700 2.783 -11.002 1.00 95.44 98 LEU A N 1
ATOM 789 C CA . LEU A 1 98 ? 10.074 3.837 -10.057 1.00 95.44 98 LEU A CA 1
ATOM 790 C C . LEU A 1 98 ? 8.994 4.923 -9.975 1.00 95.44 98 LEU A C 1
ATOM 792 O O . LEU A 1 98 ? 8.584 5.305 -8.878 1.00 95.44 98 LEU A O 1
ATOM 796 N N . ALA A 1 99 ? 8.479 5.388 -11.116 1.00 94.88 99 ALA A N 1
ATOM 797 C CA . ALA A 1 99 ? 7.399 6.371 -11.154 1.00 94.88 99 ALA A CA 1
ATOM 798 C C . ALA A 1 99 ? 6.121 5.846 -10.477 1.00 94.88 99 ALA A C 1
ATOM 800 O O . ALA A 1 99 ? 5.457 6.595 -9.750 1.00 94.88 99 ALA A O 1
ATOM 801 N N . TYR A 1 100 ? 5.795 4.563 -10.660 1.00 95.38 100 TYR A N 1
ATOM 802 C CA . TYR A 1 100 ? 4.688 3.902 -9.972 1.00 95.38 100 TYR A CA 1
ATOM 803 C C . TYR A 1 100 ? 4.891 3.880 -8.451 1.00 95.38 100 TYR A C 1
ATOM 805 O O . TYR A 1 100 ? 4.000 4.302 -7.706 1.00 95.38 100 TYR A O 1
ATOM 813 N N . TRP A 1 101 ? 6.054 3.433 -7.973 1.00 96.25 101 TRP A N 1
ATOM 814 C CA . TRP A 1 101 ? 6.343 3.334 -6.541 1.00 96.25 101 TRP A CA 1
ATOM 815 C C . TRP A 1 101 ? 6.401 4.696 -5.855 1.00 96.25 101 TRP A C 1
ATOM 817 O O . TRP A 1 101 ? 5.854 4.856 -4.759 1.00 96.25 101 TRP A O 1
ATOM 827 N N . LEU A 1 102 ? 6.967 5.704 -6.520 1.00 95.69 102 LEU A N 1
ATOM 828 C CA . LEU A 1 102 ? 6.938 7.088 -6.049 1.00 95.69 102 LEU A CA 1
ATOM 829 C C . LEU A 1 102 ? 5.500 7.615 -5.983 1.00 95.69 102 LEU A C 1
ATOM 831 O O . LEU A 1 102 ? 5.092 8.134 -4.946 1.00 95.69 102 LEU A O 1
ATOM 835 N N . SER A 1 103 ? 4.696 7.403 -7.030 1.00 95.62 103 SER A N 1
ATOM 836 C CA . SER A 1 103 ? 3.280 7.807 -7.045 1.00 95.62 103 SER A CA 1
ATOM 837 C C . SER A 1 103 ? 2.475 7.129 -5.931 1.00 95.62 103 SER A C 1
ATOM 839 O O . SER A 1 103 ? 1.650 7.769 -5.271 1.00 95.62 103 SER A O 1
ATOM 841 N N . THR A 1 104 ? 2.728 5.840 -5.695 1.00 96.56 104 THR A N 1
ATOM 842 C CA . THR A 1 104 ? 2.086 5.038 -4.643 1.00 96.56 104 THR A CA 1
ATOM 843 C C . THR A 1 104 ? 2.446 5.582 -3.267 1.00 96.56 104 THR A C 1
ATOM 845 O O . THR A 1 104 ? 1.558 5.852 -2.457 1.00 96.56 104 THR A O 1
ATOM 848 N N . THR A 1 105 ? 3.734 5.839 -3.035 1.00 97.25 105 THR A N 1
ATOM 849 C CA . THR A 1 105 ? 4.250 6.376 -1.771 1.00 97.25 105 THR A CA 1
ATOM 850 C C . THR A 1 105 ? 3.719 7.780 -1.497 1.00 97.25 105 THR A C 1
ATOM 852 O O . THR A 1 105 ? 3.234 8.045 -0.398 1.00 97.25 105 THR A O 1
ATOM 855 N N . SER A 1 106 ? 3.736 8.676 -2.488 1.00 97.00 106 SER A N 1
ATOM 856 C CA . SER A 1 106 ? 3.186 10.030 -2.347 1.00 97.00 106 SER A CA 1
ATOM 857 C C . SER A 1 106 ? 1.684 10.014 -2.062 1.00 97.00 106 SER A C 1
ATOM 859 O O . SER A 1 106 ? 1.215 10.763 -1.205 1.00 97.00 106 SER A O 1
ATOM 861 N N . THR A 1 107 ? 0.930 9.138 -2.732 1.00 96.12 107 THR A N 1
ATOM 862 C CA . THR A 1 107 ? -0.514 8.989 -2.493 1.00 96.12 107 THR A CA 1
ATOM 863 C C . THR A 1 107 ? -0.787 8.478 -1.081 1.00 96.12 107 THR A C 1
ATOM 865 O O . THR A 1 107 ? -1.631 9.045 -0.387 1.00 96.12 107 THR A O 1
ATOM 868 N N . LEU A 1 108 ? -0.053 7.456 -0.627 1.00 95.50 108 LEU A N 1
ATOM 869 C CA . LEU A 1 108 ? -0.148 6.966 0.747 1.00 95.50 108 LEU A CA 1
ATOM 870 C C . LEU A 1 108 ? 0.160 8.077 1.743 1.00 95.50 108 LEU A C 1
ATOM 872 O O . LEU A 1 108 ? -0.670 8.370 2.597 1.00 95.50 108 LEU A O 1
ATOM 876 N N . LEU A 1 109 ? 1.301 8.750 1.597 1.00 95.12 109 LEU A N 1
ATOM 877 C CA . LEU A 1 109 ? 1.705 9.826 2.495 1.00 95.12 109 LEU A CA 1
ATOM 878 C C . LEU A 1 109 ? 0.630 10.917 2.596 1.00 95.12 109 LEU A C 1
ATOM 880 O O . LEU A 1 109 ? 0.283 11.330 3.701 1.00 95.12 109 LEU A O 1
ATOM 884 N N . TYR A 1 110 ? 0.058 11.336 1.466 1.00 94.94 110 TYR A N 1
ATOM 885 C CA . TYR A 1 110 ? -1.033 12.309 1.435 1.00 94.94 110 TYR A CA 1
ATOM 886 C C . TYR A 1 110 ? -2.270 11.834 2.220 1.00 94.94 110 TYR A C 1
ATOM 888 O O . TYR A 1 110 ? -2.791 12.576 3.057 1.00 94.94 110 TYR A O 1
ATOM 896 N N . LEU A 1 111 ? -2.725 10.596 1.994 1.00 93.44 111 LEU A N 1
ATOM 897 C CA . LEU A 1 111 ? -3.898 10.027 2.673 1.00 93.44 111 LEU A CA 1
ATOM 898 C C . LEU A 1 111 ? -3.672 9.868 4.187 1.00 93.44 111 LEU A C 1
ATOM 900 O O . LEU A 1 111 ? -4.546 10.213 4.993 1.00 93.44 111 LEU A O 1
ATOM 904 N N . LEU A 1 112 ? -2.483 9.401 4.576 1.00 92.44 112 LEU A N 1
ATOM 905 C CA . LEU A 1 112 ? -2.076 9.250 5.974 1.00 92.44 112 LEU A CA 1
ATOM 906 C C . LEU A 1 112 ? -2.037 10.613 6.678 1.00 92.44 112 LEU A C 1
ATOM 908 O O . LEU A 1 112 ? -2.664 10.792 7.722 1.00 92.44 112 LEU A O 1
ATOM 912 N N . GLN A 1 113 ? -1.383 11.609 6.074 1.00 92.19 113 GLN A N 1
ATOM 913 C CA . GLN A 1 113 ? -1.310 12.963 6.629 1.00 92.19 113 GLN A CA 1
ATOM 914 C C . GLN A 1 113 ? -2.691 13.610 6.784 1.00 92.19 113 GLN A C 1
ATOM 916 O O . GLN A 1 113 ? -2.947 14.263 7.797 1.00 92.19 113 GLN A O 1
ATOM 921 N N . ASN A 1 114 ? -3.588 13.436 5.808 1.00 90.12 114 ASN A N 1
ATOM 922 C CA . ASN A 1 114 ? -4.944 13.982 5.880 1.00 90.12 114 ASN A CA 1
ATOM 923 C C . ASN A 1 114 ? -5.747 13.377 7.043 1.00 90.12 114 ASN A C 1
ATOM 925 O O . ASN A 1 114 ? -6.474 14.086 7.735 1.00 90.12 114 ASN A O 1
ATOM 929 N N . THR A 1 115 ? -5.564 12.083 7.296 1.00 88.19 115 THR A N 1
ATOM 930 C CA . THR A 1 115 ? -6.245 11.364 8.382 1.00 88.19 115 THR A CA 1
ATOM 931 C C . THR A 1 115 ? -5.761 11.829 9.752 1.00 88.19 115 THR A C 1
ATOM 933 O O . THR A 1 115 ? -6.574 12.150 10.615 1.00 88.19 115 THR A O 1
ATOM 936 N N . LEU A 1 116 ? -4.444 11.964 9.934 1.00 83.56 116 LEU A N 1
ATOM 937 C CA . LEU A 1 116 ? -3.863 12.462 11.187 1.00 83.56 116 LEU A CA 1
ATOM 938 C C . LEU A 1 116 ? -4.269 13.918 11.463 1.00 83.56 116 LEU A C 1
ATOM 940 O O . LEU A 1 116 ? -4.623 14.269 12.590 1.00 83.56 116 LEU A O 1
ATOM 944 N N . LYS A 1 117 ? -4.293 14.764 10.425 1.00 82.44 117 LYS A N 1
ATOM 945 C CA . LYS A 1 117 ? -4.792 16.144 10.527 1.00 82.44 117 LYS A CA 1
ATOM 946 C C . LYS A 1 117 ? -6.268 16.187 10.923 1.00 82.44 117 LYS A C 1
ATOM 948 O O . LYS A 1 117 ? -6.615 16.913 11.854 1.00 82.44 117 LYS A O 1
ATOM 953 N N . ALA A 1 118 ? -7.124 15.395 10.279 1.00 74.31 118 ALA A N 1
ATOM 954 C CA . ALA A 1 118 ? -8.543 15.316 10.623 1.00 74.31 118 ALA A CA 1
ATOM 955 C C . ALA A 1 118 ? -8.749 14.837 12.072 1.00 74.31 118 ALA A C 1
ATOM 957 O O . ALA A 1 118 ? -9.481 15.478 12.830 1.00 74.31 118 ALA A O 1
ATOM 958 N N . SER A 1 119 ? -8.014 13.805 12.494 1.00 71.75 119 SER A N 1
ATOM 959 C CA . SER A 1 119 ? -8.021 13.308 13.875 1.00 71.75 119 SER A CA 1
ATOM 960 C C . SER A 1 119 ? -7.612 14.389 14.885 1.00 71.75 119 SER A C 1
ATOM 962 O O . SER A 1 119 ? -8.241 14.515 15.932 1.00 71.75 119 SER A O 1
ATOM 964 N N . SER A 1 120 ? -6.619 15.226 14.562 1.00 62.59 120 SER A N 1
ATOM 965 C CA . SER A 1 120 ? -6.194 16.346 15.423 1.00 62.59 120 SER A CA 1
ATOM 966 C C . SER A 1 120 ? -7.203 17.505 15.491 1.00 62.59 120 SER A C 1
ATOM 968 O O . SER A 1 120 ? -7.202 18.282 16.444 1.00 62.59 120 SER A O 1
ATOM 970 N N . SER A 1 121 ? -8.075 17.635 14.484 1.00 58.97 121 SER A N 1
ATOM 971 C CA . SER A 1 121 ? -9.136 18.651 14.452 1.00 58.97 121 SER A CA 1
ATOM 972 C C . SER A 1 121 ? -10.409 18.212 15.183 1.00 58.97 121 SER A C 1
ATOM 974 O O . SER A 1 121 ? -11.142 19.061 15.690 1.00 58.97 121 SER A O 1
ATOM 976 N N . SER A 1 122 ? -10.636 16.898 15.307 1.00 56.19 122 SER A N 1
ATOM 977 C CA . SER A 1 122 ? -11.807 16.320 15.981 1.00 56.19 122 SER A CA 1
ATOM 978 C C . SER A 1 122 ? -11.807 16.526 17.502 1.00 56.19 122 SER A C 1
ATOM 980 O O . SER A 1 122 ? -12.847 16.375 18.138 1.00 56.19 122 SER A O 1
ATOM 982 N N . THR A 1 123 ? -10.678 16.909 18.105 1.00 52.81 123 THR A N 1
ATOM 983 C CA . THR A 1 123 ? -10.576 17.236 19.539 1.00 52.81 123 THR A CA 1
ATOM 984 C C . THR A 1 123 ? -11.022 18.659 19.883 1.00 52.81 123 TH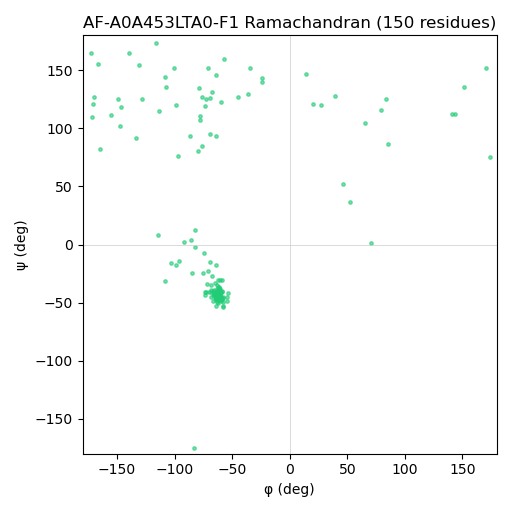R A C 1
ATOM 986 O O . THR A 1 123 ? -11.058 19.021 21.058 1.00 52.81 123 THR A O 1
ATOM 989 N N . LYS A 1 124 ? -11.420 19.480 18.901 1.00 49.44 124 LYS A N 1
ATOM 990 C CA . LYS A 1 124 ? -12.040 20.788 19.155 1.00 49.44 124 LYS A CA 1
ATOM 991 C C . LYS A 1 124 ? -13.561 20.674 19.092 1.00 49.44 124 LYS A C 1
ATOM 993 O O . LYS A 1 124 ? -14.180 21.115 18.132 1.00 49.44 124 LYS A O 1
ATOM 998 N N . VAL A 1 125 ? -14.169 20.124 20.140 1.00 52.19 125 VAL A N 1
ATOM 999 C CA . VAL A 1 125 ? -15.584 20.387 20.441 1.00 52.19 125 VAL A CA 1
ATOM 1000 C C . VAL A 1 125 ? -15.647 21.767 21.107 1.00 52.19 125 VAL A C 1
ATOM 1002 O O . VAL A 1 125 ? -15.191 21.889 22.246 1.00 52.19 125 VAL A O 1
ATOM 1005 N N . PRO A 1 126 ? -16.200 22.827 20.488 1.00 48.53 126 PRO A N 1
ATOM 1006 C CA . PRO A 1 126 ? -16.585 24.000 21.246 1.00 48.53 126 PRO A CA 1
ATOM 1007 C C . PRO A 1 126 ? -17.927 23.678 21.905 1.00 48.53 126 PRO A C 1
ATOM 1009 O O . PRO A 1 126 ? -18.989 24.058 21.418 1.00 48.53 126 PRO A O 1
ATOM 1012 N N . ASN A 1 127 ? -17.897 22.955 23.024 1.00 53.03 127 ASN A N 1
ATOM 1013 C CA . ASN A 1 127 ? -19.050 22.925 23.909 1.00 53.03 127 ASN A CA 1
ATOM 1014 C C . ASN A 1 127 ? -19.065 24.248 24.673 1.00 53.03 127 ASN A C 1
ATOM 1016 O O . ASN A 1 127 ? -18.522 24.341 25.773 1.00 53.03 127 ASN A O 1
ATOM 1020 N N . ARG A 1 128 ? -19.646 25.293 24.076 1.00 46.00 128 ARG A N 1
ATOM 1021 C CA . ARG A 1 128 ? -20.164 26.405 24.869 1.00 46.00 128 ARG A CA 1
ATOM 1022 C C . ARG A 1 128 ? -21.267 27.177 24.152 1.00 46.00 128 ARG A C 1
ATOM 1024 O O . ARG A 1 128 ? -21.011 27.988 23.273 1.00 46.00 128 ARG A O 1
ATOM 1031 N N . SER A 1 129 ? -22.456 27.015 24.728 1.00 46.44 129 SER A N 1
ATOM 1032 C CA . SER A 1 129 ? -23.553 27.981 24.799 1.00 46.44 129 SER A CA 1
ATOM 1033 C C . SER A 1 129 ? -24.431 28.146 23.561 1.00 46.44 129 SER A C 1
ATOM 1035 O O . SER A 1 129 ? -24.015 28.712 22.556 1.00 46.44 129 SER A O 1
ATOM 1037 N N . ARG A 1 130 ? -25.709 27.781 23.720 1.00 41.22 130 ARG A N 1
ATOM 1038 C CA . ARG A 1 130 ? -26.823 28.740 23.608 1.00 41.22 130 ARG A CA 1
ATOM 1039 C C . ARG A 1 130 ? -28.110 28.148 24.188 1.00 41.22 130 ARG A C 1
ATOM 1041 O O . ARG A 1 130 ? -28.992 27.683 23.478 1.00 41.22 130 ARG A O 1
ATOM 1048 N N . THR A 1 131 ? -28.233 28.226 25.508 1.00 45.94 131 THR A N 1
ATOM 1049 C CA . THR A 1 131 ? -29.539 28.433 26.141 1.00 45.94 131 THR A CA 1
ATOM 1050 C C . THR A 1 131 ? -29.887 29.912 25.995 1.00 45.94 131 THR A C 1
ATOM 1052 O O . THR A 1 131 ? -29.266 30.740 26.655 1.00 45.94 131 THR A O 1
ATOM 1055 N N . ALA A 1 132 ? -30.831 30.247 25.119 1.00 39.56 132 ALA A N 1
ATOM 1056 C CA . ALA A 1 132 ? -31.691 31.425 25.251 1.00 39.56 132 ALA A CA 1
ATOM 1057 C C . ALA A 1 132 ? -32.790 31.372 24.181 1.00 39.56 132 ALA A C 1
ATOM 1059 O O . ALA A 1 132 ? -32.538 31.508 22.986 1.00 39.56 132 ALA A O 1
ATOM 1060 N N . THR A 1 133 ? -34.001 31.142 24.670 1.00 48.06 133 THR A N 1
ATOM 1061 C CA . THR A 1 133 ? -35.298 31.587 24.151 1.00 48.06 133 THR A CA 1
ATOM 1062 C C . THR A 1 133 ? -35.253 32.841 23.270 1.00 48.06 133 THR A C 1
ATOM 1064 O O . THR A 1 133 ? -34.628 33.826 23.657 1.00 48.06 133 THR A O 1
ATOM 1067 N N . GLY A 1 134 ? -36.038 32.861 22.186 1.00 42.94 134 GLY A N 1
ATOM 1068 C CA . GLY A 1 134 ? -36.551 34.118 21.634 1.00 42.94 134 GLY A CA 1
ATOM 1069 C C . GLY A 1 134 ? -36.657 34.198 20.111 1.00 42.94 134 GLY A C 1
ATOM 1070 O O . GLY A 1 134 ? -35.655 34.337 19.423 1.00 42.94 134 GLY A O 1
ATOM 1071 N N . ASN A 1 135 ? -37.910 34.252 19.650 1.00 45.81 135 ASN A N 1
ATOM 1072 C CA . ASN A 1 135 ? -38.385 35.047 18.513 1.00 45.81 135 ASN A CA 1
ATOM 1073 C C . ASN A 1 135 ? -38.263 34.450 17.098 1.00 45.81 135 ASN A C 1
ATOM 1075 O O . ASN A 1 135 ? -37.387 34.771 16.302 1.00 45.81 135 ASN A O 1
ATOM 1079 N N . LEU A 1 136 ? -39.313 33.689 16.765 1.00 52.75 136 LEU A N 1
ATOM 1080 C CA . LEU A 1 136 ? -40.101 33.870 15.541 1.00 52.75 136 LEU A CA 1
ATOM 1081 C C . LEU A 1 136 ? -40.234 35.367 15.208 1.00 52.75 136 LEU A C 1
ATOM 1083 O O . LEU A 1 136 ? -40.591 36.121 16.104 1.00 52.75 136 LEU A O 1
ATOM 1087 N N . PHE A 1 137 ? -39.941 35.766 13.969 1.00 53.88 137 PHE A N 1
ATOM 1088 C CA . PHE A 1 137 ? -40.538 36.860 13.175 1.00 53.88 137 PHE A CA 1
ATOM 1089 C C . PHE A 1 137 ? -39.513 37.418 12.172 1.00 53.88 137 PHE A C 1
ATOM 1091 O O . PHE A 1 137 ? -38.385 37.729 12.536 1.00 53.88 137 PHE A O 1
ATOM 1098 N N . ASN A 1 138 ? -39.994 37.621 10.937 1.00 42.50 138 ASN A N 1
ATOM 1099 C CA . ASN A 1 138 ? -39.402 38.360 9.809 1.00 42.50 138 ASN A CA 1
ATOM 1100 C C . ASN A 1 138 ? -38.377 37.576 8.951 1.00 42.50 138 ASN A C 1
ATOM 1102 O O . ASN A 1 138 ? -37.376 37.104 9.459 1.00 42.50 138 ASN A O 1
ATOM 1106 N N . ARG A 1 139 ? -38.509 37.439 7.620 1.00 54.09 139 ARG A N 1
ATOM 1107 C CA . ARG A 1 139 ? -39.321 38.188 6.642 1.00 54.09 139 ARG A CA 1
ATOM 1108 C C . ARG A 1 139 ? -39.312 37.489 5.264 1.00 54.09 139 ARG A C 1
ATOM 1110 O O . ARG A 1 139 ? -38.257 37.204 4.722 1.00 54.09 139 ARG A O 1
ATOM 1117 N N . MET A 1 140 ? -40.516 37.240 4.752 1.00 39.41 140 MET A N 1
ATOM 1118 C CA . MET A 1 140 ? -41.034 37.467 3.390 1.00 39.41 140 MET A CA 1
ATOM 1119 C C . MET A 1 140 ? -40.085 37.482 2.166 1.00 39.41 140 MET A C 1
ATOM 1121 O O . MET A 1 140 ? -39.244 38.361 2.030 1.00 39.41 140 MET A O 1
ATOM 1125 N N . VAL A 1 141 ? -40.366 36.548 1.244 1.00 44.62 141 VAL A N 1
ATOM 1126 C CA . VAL A 1 141 ? -40.474 36.658 -0.232 1.00 44.62 141 VAL A CA 1
ATOM 1127 C C . VAL A 1 141 ? -39.802 37.860 -0.915 1.00 44.62 141 VAL A C 1
ATOM 1129 O O . VAL A 1 141 ? -40.278 38.983 -0.780 1.00 44.62 141 VAL A O 1
ATOM 1132 N N . GLN A 1 142 ? -38.872 37.576 -1.839 1.00 49.56 142 GLN A N 1
ATOM 1133 C CA . GLN A 1 142 ? -38.931 38.174 -3.177 1.00 49.56 142 GLN A CA 1
ATOM 1134 C C . GLN A 1 142 ? -38.345 37.241 -4.249 1.00 49.56 142 GLN A C 1
ATOM 1136 O O . GLN A 1 142 ? -37.229 36.742 -4.150 1.00 49.56 142 GLN A O 1
ATOM 1141 N N . VAL A 1 143 ? -39.182 37.000 -5.252 1.00 44.47 143 VAL A N 1
ATOM 1142 C CA . VAL A 1 143 ? -38.950 36.270 -6.497 1.00 44.47 143 VAL A CA 1
ATOM 1143 C C . VAL A 1 143 ? -38.194 37.170 -7.472 1.00 44.47 143 VAL A C 1
ATOM 1145 O O . VAL A 1 143 ? -38.639 38.295 -7.683 1.00 44.47 143 VAL A O 1
ATOM 1148 N N . SER A 1 144 ? -37.155 36.654 -8.136 1.00 41.38 144 SER A N 1
ATOM 1149 C CA . SER A 1 144 ? -36.883 36.966 -9.551 1.00 41.38 144 SER A CA 1
ATOM 1150 C C . SER A 1 144 ? -35.774 36.089 -10.153 1.00 41.38 144 SER A C 1
ATOM 1152 O O . SER A 1 144 ? -34.633 36.127 -9.704 1.00 41.38 144 SER A O 1
ATOM 1154 N N . SER A 1 145 ? -36.173 35.367 -11.208 1.00 38.84 145 SER A N 1
ATOM 1155 C CA . SER A 1 145 ? -35.423 34.941 -12.405 1.00 38.84 145 SER A CA 1
ATOM 1156 C C . SER A 1 145 ? -34.239 33.963 -12.295 1.00 38.84 145 SER A C 1
ATOM 1158 O O . SER A 1 145 ? -33.107 34.350 -12.022 1.00 38.84 145 SER A O 1
ATOM 1160 N N . LEU A 1 146 ? -34.522 32.717 -12.703 1.00 41.44 146 LEU A N 1
ATOM 1161 C CA . LEU A 1 146 ? -33.669 31.887 -13.576 1.00 41.44 146 LEU A CA 1
ATOM 1162 C C . LEU A 1 146 ? -33.397 32.634 -14.916 1.00 41.44 146 LEU A C 1
ATOM 1164 O O . LEU A 1 146 ? -34.201 33.509 -15.258 1.00 41.44 146 LEU A O 1
ATOM 1168 N N . PRO A 1 147 ? -32.345 32.309 -15.701 1.00 52.12 147 PRO A N 1
ATOM 1169 C CA . PRO A 1 147 ? -32.254 30.995 -16.336 1.00 52.12 147 PRO A CA 1
ATOM 1170 C C . PRO A 1 147 ? -30.874 30.326 -16.367 1.00 52.12 147 PRO A C 1
ATOM 1172 O O . PRO A 1 147 ? -29.826 30.927 -16.142 1.00 52.12 147 PRO A O 1
ATOM 1175 N N . ASP A 1 148 ? -30.979 29.033 -16.659 1.00 45.41 148 ASP A N 1
ATOM 1176 C CA . ASP A 1 148 ? -30.005 28.048 -17.110 1.00 45.41 148 ASP A CA 1
ATOM 1177 C C . ASP A 1 148 ? -28.760 28.565 -17.842 1.00 45.41 148 ASP A C 1
ATOM 1179 O O . ASP A 1 148 ? -28.853 29.383 -18.754 1.00 45.41 148 ASP A O 1
ATOM 1183 N N . PHE A 1 149 ? -27.622 27.910 -17.585 1.00 38.38 149 PHE A N 1
ATOM 1184 C CA . PHE A 1 149 ? -26.739 27.513 -18.681 1.00 38.38 149 PHE A CA 1
ATOM 1185 C C . PHE A 1 149 ? -26.025 26.195 -18.353 1.00 38.38 149 PHE A C 1
ATOM 1187 O O . PHE A 1 149 ? -25.075 26.134 -17.575 1.00 38.38 149 PHE A O 1
ATOM 1194 N N . CYS A 1 150 ? -26.534 25.124 -18.956 1.00 41.41 150 CYS A N 1
ATOM 1195 C CA . CYS A 1 150 ? -25.880 23.834 -19.089 1.00 41.41 150 CYS A CA 1
ATOM 1196 C C . CYS A 1 150 ? -25.260 23.785 -20.496 1.00 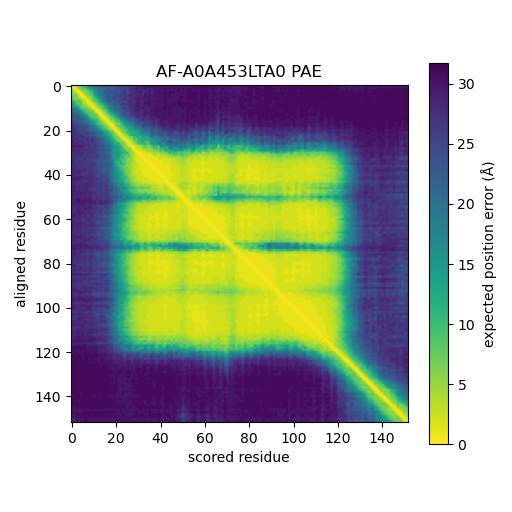41.41 150 CYS A C 1
ATOM 1198 O O . CYS A 1 150 ? -26.003 23.912 -21.467 1.00 41.41 150 CYS A O 1
ATOM 1200 N N . SER A 1 151 ? -23.934 23.624 -20.589 1.00 42.09 151 SER A N 1
ATOM 1201 C CA . SER A 1 151 ? -23.138 23.087 -21.720 1.00 42.09 151 SER A CA 1
ATOM 1202 C C . SER A 1 151 ? -21.836 23.860 -21.917 1.00 42.09 151 SER A C 1
ATOM 1204 O O . SER A 1 151 ? -21.855 25.009 -22.356 1.00 42.09 151 SER A O 1
ATOM 1206 N N . ALA A 1 152 ? -20.711 23.198 -21.655 1.00 41.22 152 ALA A N 1
ATOM 1207 C CA . ALA A 1 152 ? -19.786 22.707 -22.683 1.00 41.22 152 ALA A CA 1
ATOM 1208 C C . ALA A 1 152 ? -18.777 21.754 -22.026 1.00 41.22 152 ALA A C 1
ATOM 1210 O O . ALA A 1 152 ? -18.296 22.089 -20.920 1.00 41.22 152 ALA A O 1
#

Foldseek 3Di:
DDDDDDDDDDDDDDPDDDPPPPVVVVVVVVVVVVVLVVLLVCLLPQQDDDPNARVNLVSNLVVCVVVVVVPDPDDCSVVSSVVSLVVQCVPDPDPVSVVSSVRSVVSNVVSVVVVVVVVVVVVDDPPDDDDDDDDDDDDDDDDDDDDDDDDD

Nearest PDB structures (foldseek):
  7kfl-assembly1_A  TM=9.195E-01  e=9.978E-05  Arabidopsis thaliana
  7kfl-assembly2_B  TM=9.425E-01  e=2.886E-04  Arabidopsis thaliana
  1hx1-assembly1_B  TM=3.629E-01  e=4.081E+00  Homo sapiens

Solvent-accessible surface area (backbone atoms only — not comparable to full-atom values): 9956 Å² total; per-residue (Å²): 133,90,79,90,84,90,84,84,81,95,80,79,92,76,88,73,79,81,83,80,58,62,70,61,53,52,56,52,54,52,54,52,50,51,54,50,52,53,50,53,48,42,50,76,68,48,81,51,66,51,95,92,36,46,36,31,31,56,50,53,53,53,50,39,57,75,69,42,50,88,77,46,96,79,63,68,63,61,59,51,52,53,50,53,51,48,50,54,56,75,66,42,89,42,72,67,51,43,52,48,52,52,50,26,50,52,50,35,52,52,55,53,52,52,49,55,52,52,59,66,56,67,76,67,72,84,87,72,87,84,91,73,89,82,77,92,79,89,80,83,89,84,90,82,81,86,84,87,85,90,88,135

Organism: Aegilops tauschii subsp. strangulata (NCBI:txid200361)